Protein AF-A0AB39K6J5-F1 (afdb_monomer_lite)

Radius of gyration: 11.05 Å; chains: 1; bounding box: 32×23×27 Å

Secondary structure (DSSP, 8-state):
----TTSSEEE--S-HHHHHHHHHH-TTS-SEEEEETTTTEEEEEETTEEEEE-TT-EEE-TTSS-EEE-

pLDDT: mean 93.4, std 6.51, range [49.44, 97.19]

Foldseek 3Di:
DDDDLLPQKDADAPPVVSVVSSCVNQVQAFDDWDADPVVRWIWTHGPVGIDIHDGGWMWGPPPSHTDIDD

Sequence (70 aa):
MSKDYKALTYIADENISDTILWLLNHQDVFETFHFDVLSQELSVTHAAGRDIIRVGTFLNASYGILVTSI

Structure (mmCIF, N/CA/C/O backbone):
data_AF-A0AB39K6J5-F1
#
_entry.id   AF-A0AB39K6J5-F1
#
loop_
_atom_site.group_PDB
_atom_site.id
_atom_site.type_symbol
_atom_site.label_atom_id
_atom_site.label_alt_id
_atom_site.label_comp_id
_atom_site.label_asym_id
_atom_site.label_entity_id
_atom_site.label_seq_id
_atom_site.pdbx_PDB_ins_code
_atom_site.Cartn_x
_atom_site.Cartn_y
_atom_site.Cartn_z
_atom_site.occupancy
_atom_site.B_iso_or_equiv
_atom_site.auth_seq_id
_atom_site.auth_comp_id
_atom_site.auth_asym_id
_atom_site.auth_atom_id
_atom_site.pdbx_PDB_model_num
ATOM 1 N N . MET A 1 1 ? -5.268 10.644 18.045 1.00 49.44 1 MET A N 1
ATOM 2 C CA . MET A 1 1 ? -3.816 10.831 17.832 1.00 49.44 1 MET A CA 1
ATOM 3 C C . MET A 1 1 ? -3.591 10.878 16.335 1.00 49.44 1 MET A C 1
ATOM 5 O O . MET A 1 1 ? -4.151 10.031 15.653 1.00 49.44 1 MET A O 1
ATOM 9 N N . SER A 1 2 ? -2.868 11.871 15.821 1.00 75.06 2 SER A N 1
ATOM 10 C CA . SER A 1 2 ? -2.544 11.928 14.391 1.00 75.06 2 SER A CA 1
ATOM 11 C C . SER A 1 2 ? -1.536 10.828 14.059 1.00 75.06 2 SER A C 1
ATOM 13 O O . SER A 1 2 ? -0.531 10.708 14.758 1.00 75.06 2 SER A O 1
ATOM 15 N N . LYS A 1 3 ? -1.818 10.010 13.041 1.00 83.25 3 LYS A N 1
ATOM 16 C CA . LYS A 1 3 ? -0.865 9.025 12.514 1.00 83.25 3 LYS A CA 1
ATOM 17 C C . LYS A 1 3 ? 0.238 9.753 11.741 1.00 83.25 3 LYS A C 1
ATOM 19 O O . LYS A 1 3 ? -0.025 10.774 11.106 1.00 83.25 3 LYS A O 1
ATOM 24 N N . ASP A 1 4 ? 1.460 9.234 11.804 1.00 90.94 4 ASP A N 1
ATOM 25 C CA . ASP A 1 4 ? 2.566 9.724 10.981 1.00 90.94 4 ASP A CA 1
ATOM 26 C C . ASP A 1 4 ? 2.602 8.953 9.658 1.00 90.94 4 ASP A C 1
ATOM 28 O O . ASP A 1 4 ? 3.123 7.843 9.576 1.00 90.94 4 ASP A O 1
ATOM 32 N N . TYR A 1 5 ? 2.031 9.548 8.612 1.00 91.31 5 TYR A N 1
ATOM 33 C CA . TYR A 1 5 ? 1.975 8.936 7.283 1.00 91.31 5 TYR A CA 1
ATOM 34 C C . TYR A 1 5 ? 3.302 9.006 6.515 1.00 91.31 5 TYR A C 1
ATOM 36 O O . TYR A 1 5 ? 3.377 8.464 5.418 1.00 91.31 5 TYR A O 1
ATOM 44 N N . LYS A 1 6 ? 4.334 9.668 7.059 1.00 92.50 6 LYS A N 1
ATOM 45 C CA . LYS A 1 6 ? 5.692 9.716 6.488 1.00 92.50 6 LYS A CA 1
ATOM 46 C C . LYS A 1 6 ? 6.663 8.771 7.194 1.00 92.50 6 LYS A C 1
ATOM 48 O O . LYS A 1 6 ? 7.825 8.687 6.802 1.00 92.50 6 LYS A O 1
ATOM 53 N N . ALA A 1 7 ? 6.214 8.086 8.244 1.00 95.62 7 ALA A N 1
ATOM 54 C CA . ALA A 1 7 ? 7.004 7.045 8.872 1.00 95.62 7 ALA A CA 1
ATOM 55 C C . ALA A 1 7 ? 7.249 5.913 7.866 1.00 95.62 7 ALA A C 1
ATOM 57 O O . ALA A 1 7 ? 6.323 5.478 7.188 1.00 95.62 7 ALA A O 1
ATOM 58 N N . LEU A 1 8 ? 8.474 5.384 7.828 1.00 96.12 8 LEU A N 1
ATOM 59 C CA . LEU A 1 8 ? 8.861 4.311 6.900 1.00 96.12 8 LEU A CA 1
ATOM 60 C C . LEU A 1 8 ? 8.134 2.981 7.149 1.00 96.12 8 LEU A C 1
ATOM 62 O O . LEU A 1 8 ? 8.246 2.060 6.343 1.00 96.12 8 LEU A O 1
ATOM 66 N N . THR A 1 9 ? 7.422 2.857 8.267 1.00 96.38 9 THR A N 1
ATOM 67 C CA . THR A 1 9 ? 6.699 1.647 8.658 1.00 96.38 9 THR A CA 1
ATOM 68 C C . THR A 1 9 ? 5.266 1.972 9.041 1.00 96.38 9 THR A C 1
ATOM 70 O O . THR A 1 9 ? 5.023 2.972 9.720 1.00 96.38 9 THR A O 1
ATOM 73 N N . TYR A 1 10 ? 4.341 1.086 8.690 1.00 96.19 10 TYR A N 1
ATOM 74 C CA . TYR A 1 10 ? 2.917 1.242 8.964 1.00 96.19 10 TYR A CA 1
ATOM 75 C C . TYR A 1 10 ? 2.262 -0.114 9.220 1.00 96.19 10 TYR A C 1
ATOM 77 O O . TYR A 1 10 ? 2.651 -1.110 8.621 1.00 96.19 10 TYR A O 1
ATOM 85 N N . ILE A 1 11 ? 1.268 -0.166 10.105 1.00 96.31 11 ILE A N 1
ATOM 86 C CA . ILE A 1 11 ? 0.422 -1.352 10.284 1.00 96.31 11 ILE A CA 1
ATOM 87 C C . ILE A 1 11 ? -0.952 -0.991 9.741 1.00 96.31 11 ILE A C 1
ATOM 89 O O . ILE A 1 11 ? -1.574 -0.050 10.233 1.00 96.31 11 ILE A O 1
ATOM 93 N N . ALA A 1 12 ? -1.403 -1.730 8.730 1.00 95.19 12 ALA A N 1
ATOM 94 C CA . ALA A 1 12 ? -2.730 -1.565 8.166 1.00 95.19 12 ALA A CA 1
ATOM 95 C C . ALA A 1 12 ? -3.796 -1.812 9.237 1.00 95.19 12 ALA A C 1
ATOM 97 O O . ALA A 1 12 ? -3.789 -2.828 9.930 1.00 95.19 12 ALA A O 1
ATOM 98 N N . ASP A 1 13 ? -4.717 -0.872 9.374 1.00 92.38 13 ASP A N 1
ATOM 99 C CA . ASP A 1 13 ? -5.821 -0.93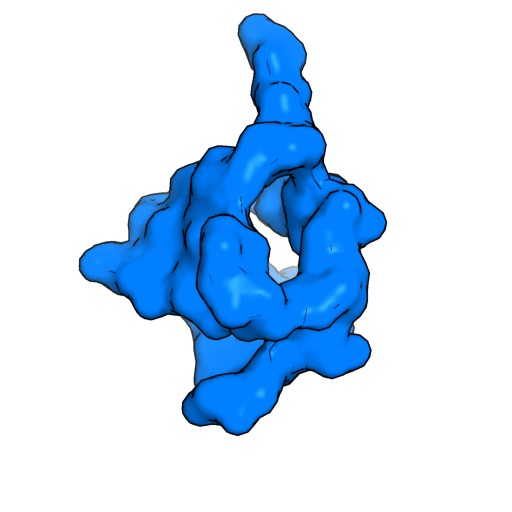8 10.324 1.00 92.38 13 ASP A CA 1
ATOM 100 C C . ASP A 1 13 ? -7.166 -0.899 9.596 1.00 92.38 13 ASP A C 1
ATOM 102 O O . ASP A 1 13 ? -7.230 -0.894 8.368 1.00 92.38 13 ASP A O 1
ATOM 106 N N . GLU A 1 14 ? -8.252 -0.903 10.365 1.00 92.75 14 GLU A N 1
ATOM 107 C CA . GLU A 1 14 ? -9.621 -0.922 9.843 1.00 92.75 14 GLU A CA 1
ATOM 108 C C . GLU A 1 14 ? -9.944 0.289 8.952 1.00 92.75 14 GLU A C 1
ATOM 110 O O . GLU A 1 14 ? -10.821 0.206 8.091 1.00 92.75 14 GLU A O 1
ATOM 115 N N . ASN A 1 15 ? -9.235 1.414 9.112 1.00 92.56 15 ASN A N 1
ATOM 116 C CA . ASN A 1 15 ? -9.402 2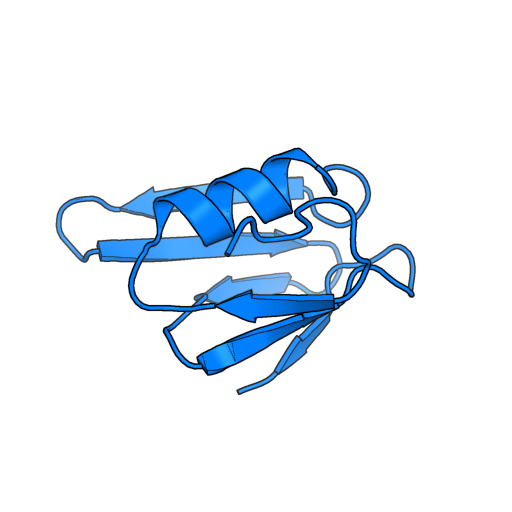.569 8.247 1.00 92.56 15 ASN A CA 1
ATOM 117 C C . ASN A 1 15 ? -8.522 2.453 6.995 1.00 92.56 15 ASN A C 1
ATOM 119 O O . ASN A 1 15 ? -7.364 2.884 6.958 1.00 92.56 15 ASN A O 1
ATOM 123 N N . ILE A 1 16 ? -9.118 1.950 5.914 1.00 91.94 16 ILE A N 1
ATOM 124 C CA . ILE A 1 16 ? -8.431 1.808 4.625 1.00 91.94 16 ILE A CA 1
ATOM 125 C C . ILE A 1 16 ? -7.892 3.137 4.079 1.00 91.94 16 ILE A C 1
ATOM 127 O O . ILE A 1 16 ? -6.856 3.159 3.415 1.00 91.94 16 ILE A O 1
ATOM 131 N N . SER A 1 17 ? -8.547 4.256 4.402 1.00 93.50 17 SER A N 1
ATOM 132 C CA . SER A 1 17 ? -8.132 5.585 3.941 1.00 93.50 17 SER A CA 1
ATOM 133 C C . SER A 1 17 ? -6.766 5.968 4.500 1.00 93.50 17 SER A C 1
ATOM 135 O O . SER A 1 17 ? -5.974 6.593 3.799 1.00 93.50 17 SER A O 1
ATOM 137 N N . ASP A 1 18 ? -6.467 5.555 5.734 1.00 95.19 18 ASP A N 1
ATOM 138 C CA . ASP A 1 18 ? -5.172 5.810 6.362 1.00 95.19 18 ASP A CA 1
ATOM 139 C C . ASP A 1 18 ? -4.064 4.988 5.694 1.00 95.19 18 ASP A C 1
ATOM 141 O O . ASP A 1 18 ? -2.985 5.513 5.415 1.00 95.19 18 ASP A O 1
ATOM 145 N N . THR A 1 19 ? -4.363 3.733 5.349 1.00 95.56 19 THR A N 1
ATOM 146 C CA . THR A 1 19 ? -3.446 2.856 4.607 1.00 95.56 19 THR A CA 1
ATOM 147 C C . THR A 1 19 ? -3.156 3.411 3.210 1.00 95.56 19 THR A C 1
ATOM 149 O O . THR A 1 19 ? -2.000 3.493 2.7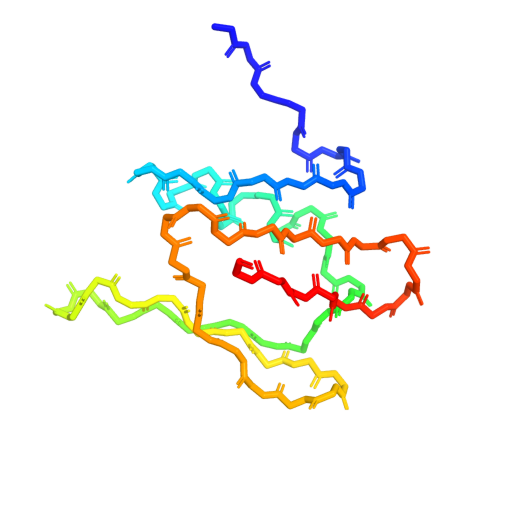98 1.00 95.56 19 THR A O 1
ATOM 152 N N . ILE A 1 20 ? -4.190 3.861 2.489 1.00 95.81 20 ILE A N 1
ATOM 153 C CA . ILE A 1 20 ? -4.036 4.497 1.173 1.00 95.81 20 ILE A CA 1
ATOM 154 C C . ILE A 1 20 ? -3.236 5.797 1.295 1.00 95.81 20 ILE A C 1
ATOM 156 O O . ILE A 1 20 ? -2.349 6.044 0.481 1.00 95.81 20 ILE A O 1
ATOM 160 N N . LEU A 1 21 ? -3.500 6.622 2.310 1.00 96.50 21 LEU A N 1
ATOM 161 C CA . LEU A 1 21 ? -2.759 7.864 2.519 1.00 96.50 21 LEU A CA 1
ATOM 162 C C . LEU A 1 21 ? -1.278 7.600 2.815 1.00 96.50 21 LEU A C 1
ATOM 164 O O . LEU A 1 21 ? -0.421 8.320 2.303 1.00 96.50 21 LEU A O 1
ATOM 168 N N . TRP A 1 22 ? -0.966 6.564 3.594 1.00 97.19 22 TRP A N 1
ATOM 169 C CA . TRP A 1 22 ? 0.414 6.141 3.818 1.00 97.19 22 TRP A CA 1
ATOM 170 C C . TRP A 1 22 ? 1.094 5.707 2.511 1.00 97.19 22 TRP A C 1
ATOM 172 O O . TRP A 1 22 ? 2.191 6.183 2.218 1.00 97.19 22 TRP A O 1
ATOM 182 N N . LEU A 1 23 ? 0.422 4.898 1.679 1.00 96.81 23 LEU A N 1
ATOM 183 C CA . LEU A 1 23 ? 0.925 4.513 0.352 1.00 96.81 23 LEU A CA 1
ATOM 184 C C . LEU A 1 23 ? 1.164 5.746 -0.532 1.00 96.81 23 LEU A C 1
ATOM 186 O O . LEU A 1 23 ? 2.219 5.884 -1.140 1.00 96.81 23 LEU A O 1
ATOM 190 N N . LEU A 1 24 ? 0.243 6.710 -0.550 1.00 96.44 24 LEU A N 1
ATOM 191 C CA . LEU A 1 24 ? 0.413 7.948 -1.317 1.00 96.44 24 LEU A CA 1
ATOM 192 C C . LEU A 1 24 ? 1.606 8.807 -0.858 1.00 96.44 24 LEU A C 1
ATOM 194 O O . LEU A 1 24 ? 2.064 9.638 -1.640 1.00 96.44 24 LEU A O 1
ATOM 198 N N . ASN A 1 25 ? 2.125 8.621 0.360 1.00 96.81 25 ASN A N 1
ATOM 199 C CA . ASN A 1 25 ? 3.351 9.280 0.831 1.00 96.81 25 ASN A CA 1
ATOM 200 C C . ASN A 1 25 ? 4.640 8.512 0.470 1.00 96.81 25 ASN A C 1
ATOM 202 O O . ASN A 1 25 ? 5.714 9.099 0.569 1.00 96.81 25 ASN A O 1
ATOM 206 N N . HIS A 1 26 ? 4.538 7.257 0.022 1.00 96.44 26 HIS A N 1
ATOM 207 C CA . HIS A 1 26 ? 5.661 6.358 -0.283 1.00 96.44 26 HIS A CA 1
ATOM 208 C C . HIS A 1 26 ? 5.543 5.780 -1.707 1.00 96.44 26 HIS A C 1
ATOM 210 O O . HIS A 1 26 ? 5.660 4.577 -1.934 1.00 96.44 26 HIS A O 1
ATOM 216 N N . GLN A 1 27 ? 5.247 6.635 -2.691 1.00 95.06 27 GLN A N 1
ATOM 217 C CA . GLN A 1 27 ? 5.044 6.237 -4.098 1.00 95.06 27 GLN A CA 1
ATOM 218 C C . GLN A 1 27 ? 6.310 5.683 -4.769 1.00 95.06 27 GLN A C 1
ATOM 220 O O . GLN A 1 27 ? 6.245 5.140 -5.864 1.00 95.06 27 GLN A O 1
ATOM 225 N N . ASP A 1 28 ? 7.464 5.839 -4.131 1.00 95.50 28 ASP A N 1
ATOM 226 C CA . ASP A 1 28 ? 8.763 5.364 -4.590 1.00 95.50 28 ASP A CA 1
ATOM 227 C C . ASP A 1 28 ? 8.977 3.859 -4.372 1.00 95.50 28 ASP A C 1
ATOM 229 O O . ASP A 1 28 ? 9.873 3.288 -4.990 1.00 95.50 28 ASP A O 1
ATOM 233 N N . VAL A 1 29 ? 8.156 3.202 -3.540 1.00 95.75 29 VAL A N 1
ATOM 234 C CA . VAL A 1 29 ? 8.365 1.791 -3.164 1.00 95.75 29 VAL A CA 1
ATOM 235 C C . VAL A 1 29 ? 7.397 0.799 -3.823 1.00 95.75 29 VAL A C 1
ATOM 237 O O . VAL A 1 29 ? 7.528 -0.412 -3.628 1.00 95.75 29 VAL A O 1
ATOM 240 N N . PHE A 1 30 ? 6.435 1.270 -4.619 1.00 96.69 30 PHE A N 1
ATOM 241 C CA . PHE A 1 30 ? 5.484 0.430 -5.356 1.00 96.69 30 PHE A CA 1
ATOM 242 C C . PHE A 1 30 ? 5.136 1.041 -6.720 1.00 96.69 30 PHE A C 1
ATOM 244 O O . PHE A 1 30 ? 5.433 2.196 -6.998 1.00 96.69 30 PHE A O 1
ATOM 251 N N . GLU A 1 31 ? 4.496 0.257 -7.582 1.00 96.31 31 GLU A N 1
ATOM 252 C CA . GLU A 1 31 ? 4.166 0.657 -8.954 1.00 96.31 31 GLU A CA 1
ATOM 253 C C . GLU A 1 31 ? 2.709 1.107 -9.077 1.00 96.31 31 GLU A C 1
ATOM 255 O O . GLU A 1 31 ? 2.410 2.162 -9.632 1.00 96.31 31 GLU A O 1
ATOM 260 N N . THR A 1 32 ? 1.777 0.295 -8.567 1.00 96.88 32 THR A N 1
ATOM 261 C CA . THR A 1 32 ? 0.338 0.586 -8.607 1.00 96.88 32 THR A CA 1
ATOM 262 C C . THR A 1 32 ? -0.366 0.030 -7.377 1.00 96.88 32 THR A C 1
ATOM 264 O O . THR A 1 32 ? 0.066 -0.967 -6.801 1.00 96.88 32 THR A O 1
ATOM 267 N N . PHE A 1 33 ? -1.494 0.629 -7.001 1.00 96.88 33 PHE A N 1
ATOM 268 C CA . PHE A 1 33 ? -2.458 -0.002 -6.106 1.00 96.88 33 PHE A CA 1
ATOM 269 C C . PHE A 1 33 ? -3.850 0.011 -6.738 1.00 96.88 33 PHE A C 1
ATOM 271 O O . PHE A 1 33 ? -4.175 0.869 -7.560 1.00 96.88 33 PHE A O 1
ATOM 278 N N . HIS A 1 34 ? -4.678 -0.949 -6.347 1.00 96.81 34 HIS A N 1
ATOM 279 C CA . HIS A 1 34 ? -6.067 -1.060 -6.760 1.00 96.81 34 HIS A CA 1
ATOM 280 C C . HIS A 1 34 ? -6.925 -1.381 -5.544 1.00 96.81 34 HIS A C 1
ATOM 282 O O . HIS A 1 34 ? -6.627 -2.328 -4.815 1.00 96.81 34 HIS A O 1
ATOM 288 N N . PHE A 1 35 ? -7.985 -0.600 -5.354 1.00 95.75 35 PHE A N 1
ATOM 289 C CA . PHE A 1 35 ? -8.982 -0.838 -4.322 1.00 95.75 35 PHE A CA 1
ATOM 290 C C . PHE A 1 35 ? -10.292 -1.292 -4.963 1.00 95.75 35 PHE A C 1
ATOM 292 O O . PHE A 1 35 ? -10.907 -0.539 -5.724 1.00 95.75 35 PHE A O 1
ATOM 299 N N . ASP A 1 36 ? -10.711 -2.511 -4.642 1.00 95.50 36 ASP A N 1
ATOM 300 C CA . ASP A 1 36 ? -12.017 -3.041 -5.013 1.00 95.50 36 ASP A CA 1
ATOM 301 C C . ASP A 1 36 ? -13.025 -2.721 -3.902 1.00 95.50 36 ASP A C 1
ATOM 303 O O . ASP A 1 36 ? -12.960 -3.232 -2.784 1.00 95.50 36 ASP A O 1
ATOM 307 N N . VAL A 1 37 ? -13.985 -1.859 -4.231 1.00 92.88 37 VAL A N 1
ATOM 308 C CA . VAL A 1 37 ? -15.006 -1.377 -3.293 1.00 92.88 37 VAL A CA 1
ATOM 309 C C . VAL A 1 37 ? -15.995 -2.479 -2.902 1.00 92.88 37 VAL A C 1
ATOM 311 O O . VAL A 1 37 ? -16.521 -2.451 -1.790 1.00 92.88 37 VAL A O 1
ATOM 314 N N . LEU A 1 38 ? -16.262 -3.446 -3.785 1.00 95.06 38 LEU A N 1
ATOM 315 C CA . LEU A 1 38 ? -17.227 -4.514 -3.518 1.00 95.06 38 LEU A CA 1
ATOM 316 C C . LEU A 1 38 ? -16.655 -5.539 -2.541 1.00 95.06 38 LEU A C 1
ATOM 318 O O . LEU A 1 38 ? -17.358 -5.970 -1.629 1.00 95.06 38 LEU A O 1
ATOM 322 N N . SER A 1 39 ? -15.387 -5.908 -2.721 1.00 93.62 39 SER A N 1
ATOM 323 C CA . SER A 1 39 ? -14.693 -6.867 -1.856 1.00 93.62 39 SER A CA 1
ATOM 324 C C . SER A 1 39 ? -13.982 -6.220 -0.663 1.00 93.62 39 SER A C 1
ATOM 326 O O . SER A 1 39 ? -13.551 -6.937 0.238 1.00 93.62 39 SER A O 1
ATOM 328 N N . GLN A 1 40 ? -13.899 -4.883 -0.624 1.00 91.31 40 GLN A N 1
ATOM 329 C CA . GLN A 1 40 ? -13.106 -4.119 0.351 1.00 91.31 40 GLN A CA 1
ATOM 330 C C . GLN A 1 40 ? -11.631 -4.558 0.360 1.00 91.31 40 GLN A C 1
ATOM 332 O O . GLN A 1 40 ? -10.988 -4.613 1.408 1.00 91.31 40 GLN A O 1
ATOM 337 N N . GLU A 1 41 ? -11.093 -4.885 -0.817 1.00 94.50 41 GLU A N 1
ATOM 338 C CA . GLU A 1 41 ? -9.745 -5.424 -0.968 1.00 94.50 41 GLU A CA 1
ATOM 339 C C . GLU A 1 41 ? -8.796 -4.385 -1.575 1.00 94.50 41 GLU A C 1
ATOM 341 O O . GLU A 1 41 ? -9.052 -3.823 -2.642 1.00 94.50 41 GLU A O 1
ATOM 346 N N . LEU A 1 42 ? -7.672 -4.142 -0.896 1.00 96.75 42 LEU A N 1
ATOM 347 C CA . LEU A 1 42 ? -6.580 -3.318 -1.400 1.00 96.75 42 LEU A CA 1
ATOM 348 C C . LEU A 1 42 ? -5.453 -4.220 -1.892 1.00 96.75 42 LEU A C 1
ATOM 350 O O . LEU A 1 42 ? -4.817 -4.915 -1.103 1.00 96.75 42 LEU A O 1
ATOM 354 N N . SER A 1 43 ? -5.177 -4.171 -3.191 1.00 97.00 43 SER A N 1
ATOM 355 C CA . SER A 1 43 ? -4.029 -4.848 -3.793 1.00 97.00 43 SER A CA 1
ATOM 356 C C . SER A 1 43 ? -2.955 -3.841 -4.187 1.00 97.00 43 SER A C 1
ATOM 358 O O . SER A 1 43 ? -3.265 -2.790 -4.748 1.00 97.00 43 SER A O 1
ATOM 360 N N . VAL A 1 44 ? -1.692 -4.158 -3.910 1.00 97.06 44 VAL A N 1
ATOM 361 C CA . VAL A 1 44 ? -0.536 -3.312 -4.234 1.00 97.06 44 VAL A CA 1
ATOM 362 C C . VAL A 1 44 ? 0.445 -4.122 -5.069 1.00 97.06 44 VAL A C 1
ATOM 364 O O . VAL A 1 44 ? 0.804 -5.234 -4.703 1.00 97.06 44 VAL A O 1
ATOM 367 N N . THR A 1 45 ? 0.857 -3.576 -6.210 1.00 96.75 45 THR A N 1
ATOM 368 C CA . THR A 1 45 ? 1.877 -4.159 -7.091 1.00 96.75 45 THR A CA 1
ATOM 369 C C . THR A 1 45 ? 3.187 -3.404 -6.902 1.00 96.75 45 THR A C 1
ATOM 371 O O . THR A 1 45 ? 3.206 -2.175 -6.963 1.00 96.75 45 THR A O 1
ATOM 374 N N . HIS A 1 46 ? 4.269 -4.134 -6.670 1.00 94.19 46 HIS A N 1
ATOM 375 C CA . HIS A 1 46 ? 5.627 -3.647 -6.431 1.00 94.19 46 HIS A CA 1
ATOM 376 C C . HIS A 1 46 ? 6.635 -4.616 -7.071 1.00 94.19 46 HIS A C 1
ATOM 378 O O . HIS A 1 46 ? 6.262 -5.659 -7.606 1.00 94.19 46 HIS A O 1
ATOM 384 N N . ALA A 1 47 ? 7.930 -4.310 -6.979 1.00 92.00 47 ALA A N 1
ATOM 385 C CA . ALA A 1 47 ? 8.979 -5.079 -7.656 1.00 92.00 47 ALA A CA 1
ATOM 386 C C . ALA A 1 47 ? 9.029 -6.582 -7.295 1.00 92.00 47 ALA A C 1
ATOM 388 O O . ALA A 1 47 ? 9.543 -7.379 -8.077 1.00 92.00 47 ALA A O 1
ATOM 389 N N . ALA A 1 48 ? 8.516 -6.981 -6.123 1.00 88.25 48 ALA A N 1
ATOM 390 C CA . ALA A 1 48 ? 8.484 -8.381 -5.687 1.00 88.25 48 ALA A CA 1
ATOM 391 C C . ALA A 1 48 ? 7.171 -9.114 -6.034 1.00 88.25 48 ALA A C 1
ATOM 393 O O . ALA A 1 48 ? 7.069 -10.316 -5.791 1.00 88.25 48 ALA A O 1
ATOM 394 N N . GLY A 1 49 ? 6.192 -8.432 -6.636 1.00 92.62 49 GLY A N 1
ATOM 395 C CA . GLY A 1 49 ? 4.926 -9.023 -7.057 1.00 92.62 49 GLY A CA 1
ATOM 396 C C . GLY A 1 49 ? 3.717 -8.179 -6.666 1.00 92.62 49 GLY A C 1
ATOM 397 O O . GLY A 1 49 ? 3.767 -6.951 -6.646 1.00 92.62 49 GLY A O 1
ATOM 398 N N . ARG A 1 50 ? 2.597 -8.856 -6.408 1.00 95.00 50 ARG A N 1
ATOM 399 C CA . ARG A 1 50 ? 1.349 -8.233 -5.966 1.00 95.00 50 ARG A CA 1
ATOM 400 C C . ARG A 1 50 ? 0.936 -8.821 -4.628 1.00 95.00 50 ARG A C 1
ATOM 402 O O . ARG A 1 50 ? 0.697 -10.023 -4.553 1.00 95.00 50 ARG A O 1
ATOM 409 N N . ASP A 1 51 ? 0.731 -7.944 -3.657 1.00 95.50 51 ASP A N 1
ATOM 410 C CA . ASP A 1 51 ? 0.235 -8.288 -2.330 1.00 95.50 51 ASP A CA 1
ATOM 411 C C . ASP A 1 51 ? -1.182 -7.755 -2.109 1.00 95.50 51 ASP A C 1
ATOM 413 O O . ASP A 1 51 ? -1.579 -6.725 -2.660 1.00 95.50 51 ASP A O 1
ATOM 417 N N . ILE A 1 52 ? -1.947 -8.466 -1.279 1.00 95.81 52 ILE A N 1
ATOM 418 C CA . ILE A 1 52 ? -3.245 -8.017 -0.769 1.00 95.81 52 ILE A CA 1
ATOM 419 C C . ILE A 1 52 ? -3.035 -7.508 0.655 1.00 95.81 52 ILE A C 1
ATOM 421 O O . ILE A 1 52 ? -2.651 -8.273 1.540 1.00 95.81 52 ILE A O 1
ATOM 425 N N . ILE A 1 53 ? -3.320 -6.229 0.882 1.00 95.94 53 ILE A N 1
ATOM 426 C CA . ILE A 1 53 ? -3.164 -5.581 2.181 1.00 95.94 53 ILE A CA 1
ATOM 427 C C . ILE A 1 53 ? -4.427 -5.811 3.008 1.00 95.94 53 ILE A C 1
ATOM 429 O O . ILE A 1 53 ? -5.533 -5.467 2.586 1.00 95.94 53 ILE A O 1
ATOM 433 N N . ARG A 1 54 ? -4.260 -6.396 4.195 1.00 94.31 54 ARG A N 1
ATOM 434 C CA . ARG A 1 54 ? -5.339 -6.680 5.147 1.00 94.31 54 ARG A CA 1
ATOM 435 C C . ARG A 1 54 ? -5.074 -5.954 6.461 1.00 94.31 54 ARG A C 1
ATOM 437 O O . ARG A 1 54 ? -3.960 -5.515 6.727 1.00 94.31 54 ARG A O 1
ATOM 444 N N . VAL A 1 55 ? -6.094 -5.852 7.308 1.00 94.81 55 VAL A N 1
ATOM 445 C CA . VAL A 1 55 ? -5.911 -5.372 8.685 1.00 94.81 55 VAL A CA 1
ATOM 446 C C . VAL A 1 55 ? -4.862 -6.244 9.384 1.00 94.81 55 VAL A C 1
ATOM 448 O O . VAL A 1 55 ? -4.938 -7.470 9.331 1.00 94.81 55 VAL A O 1
ATOM 451 N N . GLY A 1 56 ? -3.879 -5.605 10.013 1.00 94.31 56 GLY A N 1
ATOM 452 C CA . GLY A 1 56 ? -2.724 -6.243 10.641 1.00 94.31 56 GLY A CA 1
ATOM 453 C C . GLY A 1 56 ? -1.502 -6.384 9.732 1.00 94.31 56 GLY A C 1
ATOM 454 O O . GLY A 1 56 ? -0.408 -6.570 10.256 1.00 94.31 56 GLY A O 1
ATOM 455 N N . THR A 1 57 ? -1.639 -6.233 8.408 1.00 96.06 57 THR A N 1
ATOM 456 C CA . THR A 1 57 ? -0.491 -6.292 7.494 1.00 96.06 57 THR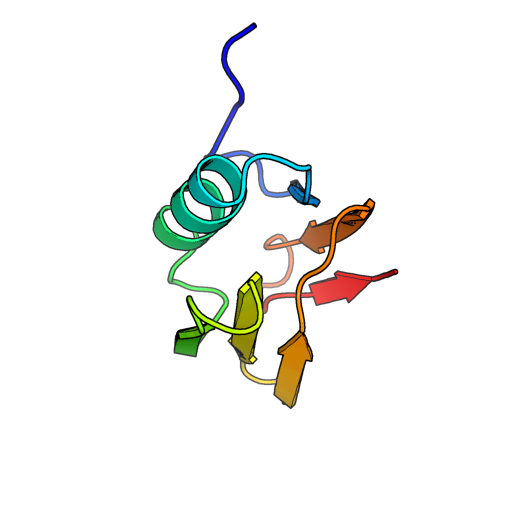 A CA 1
ATOM 457 C C . THR A 1 57 ? 0.501 -5.177 7.820 1.00 96.06 57 THR A C 1
ATOM 459 O O . THR A 1 57 ? 0.160 -3.991 7.824 1.00 96.06 57 THR A O 1
ATOM 462 N N . PHE A 1 58 ? 1.746 -5.562 8.076 1.00 96.50 58 PHE A N 1
ATOM 463 C CA . PHE A 1 58 ? 2.859 -4.647 8.269 1.00 96.50 58 PHE A CA 1
ATOM 464 C C . PHE A 1 58 ? 3.419 -4.209 6.915 1.00 96.50 58 PHE A C 1
ATOM 466 O O . PHE A 1 58 ? 3.716 -5.051 6.070 1.00 96.50 58 PHE A O 1
ATOM 473 N N . LEU A 1 59 ? 3.578 -2.901 6.724 1.00 96.44 59 LEU A N 1
ATOM 474 C CA . LEU A 1 59 ? 4.138 -2.261 5.537 1.00 96.44 59 LEU A CA 1
ATOM 475 C C . LEU A 1 59 ? 5.467 -1.598 5.895 1.00 96.44 59 LEU A C 1
ATOM 477 O O . LEU A 1 59 ? 5.563 -0.898 6.907 1.00 96.44 59 LEU A O 1
ATOM 481 N N . ASN A 1 60 ? 6.481 -1.785 5.052 1.00 96.38 60 ASN A N 1
ATOM 482 C CA . ASN A 1 60 ? 7.802 -1.200 5.252 1.00 96.38 60 ASN A CA 1
ATOM 483 C C . ASN A 1 60 ? 8.384 -0.664 3.936 1.00 96.38 60 ASN A C 1
ATOM 485 O O . ASN A 1 60 ? 8.527 -1.407 2.967 1.00 96.38 60 ASN A O 1
ATOM 489 N N . ALA A 1 61 ? 8.738 0.621 3.939 1.00 96.00 61 ALA A N 1
ATOM 490 C CA . ALA A 1 61 ? 9.327 1.360 2.822 1.00 96.00 61 ALA A CA 1
ATOM 491 C C . ALA A 1 61 ? 10.855 1.565 2.953 1.00 96.00 61 ALA A C 1
ATOM 493 O O . ALA A 1 61 ? 11.479 2.191 2.102 1.00 96.00 61 ALA A O 1
ATOM 494 N N . SER A 1 62 ? 11.498 1.034 3.999 1.00 94.75 62 SER A N 1
ATOM 495 C CA . SER A 1 62 ? 12.911 1.316 4.327 1.00 94.75 62 SER A CA 1
ATOM 496 C C . SER A 1 62 ? 13.926 0.781 3.308 1.00 94.75 62 SER A C 1
ATOM 498 O O . SER A 1 62 ? 15.097 1.146 3.366 1.00 94.75 62 SER A O 1
ATOM 500 N N . TYR A 1 63 ? 13.507 -0.106 2.403 1.00 89.56 63 TYR A N 1
ATOM 501 C CA . TYR A 1 63 ? 14.398 -0.851 1.507 1.00 89.56 63 TYR A CA 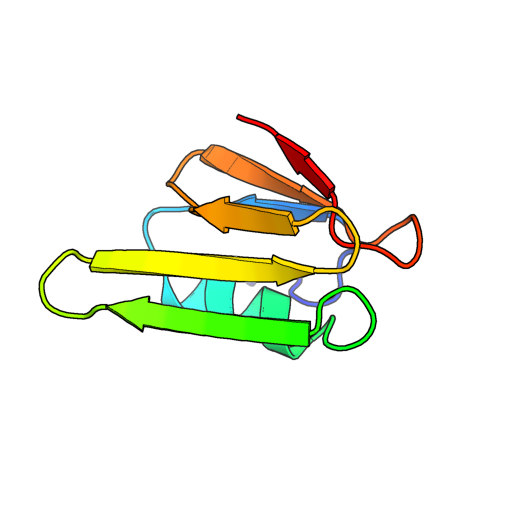1
ATOM 502 C C . TYR A 1 63 ? 14.344 -0.382 0.045 1.00 89.56 63 TYR A C 1
ATOM 504 O O . TYR A 1 63 ? 14.927 -1.034 -0.818 1.00 89.56 63 TYR A O 1
ATOM 512 N N . GLY A 1 64 ? 13.626 0.707 -0.257 1.00 88.69 64 GLY A N 1
ATOM 513 C CA . GLY A 1 64 ? 13.388 1.157 -1.638 1.00 88.69 64 GLY A CA 1
ATOM 514 C C . GLY A 1 64 ? 12.432 0.257 -2.434 1.00 88.69 64 GLY A C 1
ATOM 515 O O . GLY A 1 64 ? 12.219 0.475 -3.620 1.00 88.69 64 GLY A O 1
ATOM 516 N N . ILE A 1 65 ? 11.855 -0.751 -1.779 1.00 91.94 65 ILE A N 1
ATOM 517 C CA . ILE A 1 65 ? 10.754 -1.583 -2.261 1.00 91.94 65 ILE A CA 1
ATOM 518 C C . ILE A 1 65 ? 9.756 -1.753 -1.121 1.00 91.94 65 ILE A C 1
ATOM 520 O O . ILE A 1 65 ? 10.147 -1.749 0.051 1.00 91.94 65 ILE A O 1
ATOM 524 N N . LEU A 1 66 ? 8.479 -1.917 -1.457 1.00 95.38 66 LEU A N 1
ATOM 525 C CA . LEU A 1 66 ? 7.458 -2.226 -0.474 1.00 95.38 66 LEU A CA 1
ATOM 526 C C . LEU A 1 66 ? 7.666 -3.662 -0.000 1.00 95.38 66 LEU A C 1
ATOM 528 O O . LEU A 1 66 ? 7.623 -4.602 -0.796 1.00 95.38 66 LEU A O 1
ATOM 532 N N . VAL A 1 67 ? 7.892 -3.810 1.301 1.00 94.38 67 VAL A N 1
ATOM 533 C CA . VAL A 1 67 ? 7.892 -5.104 1.981 1.00 94.38 67 VAL A CA 1
ATOM 534 C C . VAL A 1 67 ? 6.606 -5.208 2.785 1.00 94.38 67 VAL A C 1
ATOM 536 O O . VAL A 1 67 ? 6.300 -4.311 3.576 1.00 94.38 67 VAL A O 1
ATOM 539 N N . THR A 1 68 ? 5.874 -6.303 2.591 1.00 93.81 68 THR A N 1
ATOM 540 C CA . THR A 1 68 ? 4.680 -6.623 3.371 1.00 93.81 68 THR A CA 1
ATOM 541 C C . THR A 1 68 ? 4.907 -7.880 4.214 1.00 93.81 68 THR A C 1
ATOM 543 O O . THR A 1 68 ? 5.670 -8.772 3.839 1.00 93.81 68 THR A O 1
ATOM 546 N N . SER A 1 69 ? 4.284 -7.940 5.390 1.00 91.25 69 SER A N 1
ATOM 547 C CA . SER A 1 69 ? 4.238 -9.144 6.229 1.00 91.25 69 S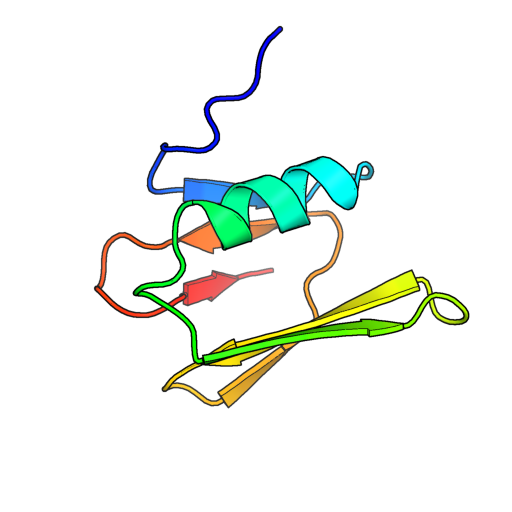ER A CA 1
ATOM 548 C C . SER A 1 69 ? 2.886 -9.238 6.921 1.00 91.25 69 SER A C 1
ATOM 550 O O . SER A 1 69 ? 2.314 -8.217 7.303 1.00 91.25 69 SER A O 1
ATOM 552 N N . ILE A 1 70 ? 2.396 -10.465 7.088 1.00 80.00 70 ILE A N 1
ATOM 553 C CA . ILE A 1 70 ? 1.205 -10.792 7.888 1.00 80.00 70 ILE A CA 1
ATOM 554 C C . ILE A 1 70 ? 1.645 -11.138 9.310 1.00 80.00 70 ILE A C 1
ATOM 556 O O . ILE A 1 70 ? 2.743 -11.730 9.441 1.00 80.00 70 ILE A O 1
#